Protein AF-A0A1V2UHN5-F1 (afdb_monomer)

pLDDT: mean 94.14, std 7.14, range [46.97, 98.44]

Sequence (114 aa):
MEYQLTKDSELLLLLVCQNYLASIKEGKSKRDAKQLGSAELIKSQCPSINSWHLSDVQDSCDELVATRFFLKKAYYGGTQYSMSDQSVIYIENKFQNDLKTILDAITNIKKLFF

Mean predicted aligned error: 3.02 Å

Solvent-accessible surface area (backbone atoms only — not comparable to full-atom values): 6453 Å² total; per-residue (Å²): 137,88,81,94,63,55,71,65,32,50,48,51,52,47,51,55,52,46,52,28,55,52,33,44,75,74,68,43,51,76,74,60,38,28,55,54,41,32,55,69,52,44,38,75,74,33,76,94,48,60,86,55,54,70,65,58,50,43,51,29,50,49,54,37,29,70,68,69,43,40,30,42,79,47,83,72,100,48,66,32,36,27,55,34,72,55,37,51,52,47,39,48,70,77,38,64,72,38,67,64,58,45,52,51,50,49,55,56,57,53,61,75,80,108

Foldseek 3Di:
DDDDADLLLVLLLLQLLLQLLVCVVVPDDNVVSQWQFALVSSCVSRVVCVVPDSVSSVVSQVSLVVVVQFWDWDDDVHITIGGDVNSVVCCCPVVVSDSVSSVVVSVVSVVVVD

Nearest PDB structures (foldseek):
  8j3i-assembly1_A-2  TM=6.222E-01  e=1.289E-01  Coptis chinensis
  4jba-assembly1_B  TM=5.352E-01  e=7.026E-02  Escherichia coli K-12
  6nej-assembly1_A  TM=6.198E-01  e=2.835E-01  Thalictrum flavum subsp. glaucum
  3s2w-assembly1_A  TM=5.900E-01  e=1.749E+00  Methanosarcina mazei Go1
  7q91-assembly2_C  TM=4.056E-01  e=7.059E+00  Agrobacterium fabrum str. C58

Structure (mmCIF, N/CA/C/O backbone):
data_AF-A0A1V2UHN5-F1
#
_entry.id   AF-A0A1V2UHN5-F1
#
loop_
_atom_site.group_PDB
_atom_site.id
_at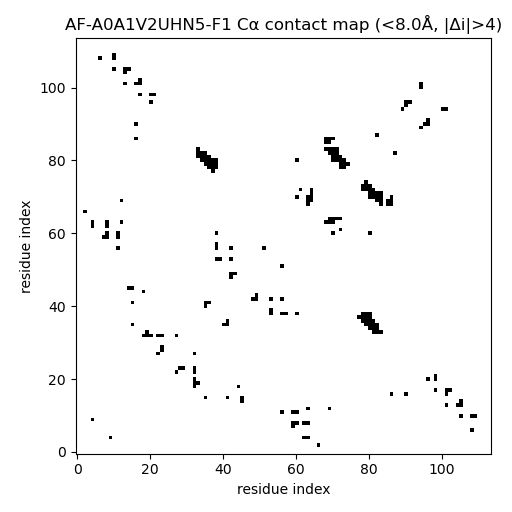om_site.type_symbol
_atom_site.label_atom_id
_atom_site.label_alt_id
_atom_site.label_comp_id
_atom_site.label_asym_id
_atom_site.label_entity_id
_atom_site.label_seq_id
_atom_site.pdbx_PDB_ins_code
_atom_site.Cartn_x
_atom_site.Cartn_y
_atom_site.Cartn_z
_atom_site.occupancy
_atom_site.B_iso_or_equiv
_atom_site.auth_seq_id
_atom_site.auth_comp_id
_atom_site.auth_asym_id
_atom_site.auth_atom_id
_atom_site.pdbx_PDB_model_num
ATOM 1 N N . MET A 1 1 ? -1.111 -14.570 11.443 1.00 46.97 1 MET A N 1
ATOM 2 C CA . MET A 1 1 ? -0.535 -14.980 10.148 1.00 46.97 1 MET A CA 1
ATOM 3 C C . MET A 1 1 ? 0.573 -13.992 9.854 1.00 46.97 1 MET A C 1
ATOM 5 O O . MET A 1 1 ? 0.304 -12.797 9.896 1.00 46.97 1 MET A O 1
ATOM 9 N N . GLU A 1 2 ? 1.804 -14.466 9.709 1.00 60.62 2 GLU A N 1
ATOM 10 C CA . GLU A 1 2 ? 2.961 -13.612 9.439 1.00 60.62 2 GLU A CA 1
ATOM 11 C C . GLU A 1 2 ? 3.162 -13.576 7.920 1.00 60.62 2 GLU A C 1
ATOM 13 O O . GLU A 1 2 ? 3.260 -14.628 7.291 1.00 60.62 2 GLU A O 1
ATOM 18 N N . TYR A 1 3 ? 3.113 -12.387 7.319 1.00 79.06 3 TYR A N 1
ATOM 19 C CA . TYR A 1 3 ? 3.358 -12.214 5.888 1.00 79.06 3 TYR A CA 1
ATOM 20 C C . TYR A 1 3 ? 4.827 -11.860 5.708 1.00 79.06 3 TYR A C 1
ATOM 22 O O . TYR A 1 3 ? 5.291 -10.869 6.272 1.00 79.06 3 TYR A O 1
ATOM 30 N N . GLN A 1 4 ? 5.554 -12.667 4.941 1.00 88.25 4 GLN A N 1
ATOM 31 C CA . GLN A 1 4 ? 6.949 -12.391 4.637 1.00 88.25 4 GLN A CA 1
ATOM 32 C C . GLN A 1 4 ? 6.999 -11.413 3.461 1.00 88.25 4 GLN A C 1
ATOM 34 O O . GLN A 1 4 ? 6.821 -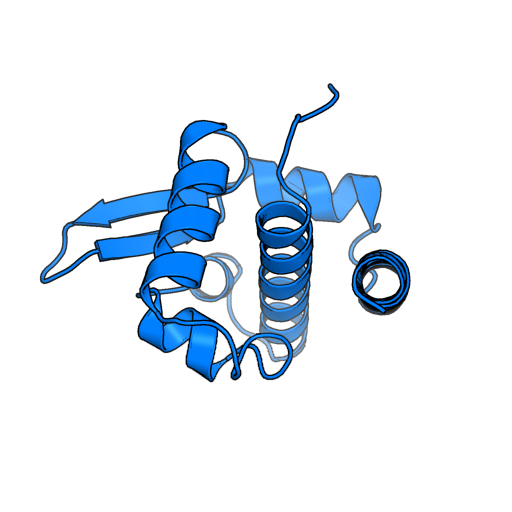11.815 2.316 1.00 88.25 4 GLN A O 1
ATOM 39 N N . LEU A 1 5 ? 7.155 -10.129 3.781 1.00 94.31 5 LEU A N 1
ATOM 40 C CA . LEU A 1 5 ? 7.281 -9.039 2.817 1.00 94.31 5 LEU A CA 1
ATOM 41 C C . LEU A 1 5 ? 8.695 -8.464 2.859 1.00 94.31 5 LEU A C 1
ATOM 43 O O . LEU A 1 5 ? 9.312 -8.392 3.930 1.00 94.31 5 LEU A O 1
ATOM 47 N N . THR A 1 6 ? 9.184 -7.988 1.717 1.00 95.94 6 THR A N 1
ATOM 48 C CA . THR A 1 6 ? 10.325 -7.069 1.691 1.00 95.94 6 THR A CA 1
ATOM 49 C C . THR A 1 6 ? 10.012 -5.797 2.485 1.00 95.94 6 THR A C 1
ATOM 51 O O . THR A 1 6 ? 8.851 -5.427 2.694 1.00 95.94 6 THR A O 1
ATOM 54 N N . LYS A 1 7 ? 11.056 -5.098 2.949 1.00 95.25 7 LYS A N 1
ATOM 55 C CA . LYS A 1 7 ? 10.874 -3.836 3.684 1.00 95.25 7 LYS A CA 1
ATOM 56 C C . LYS A 1 7 ? 10.265 -2.738 2.822 1.00 95.25 7 LYS A C 1
ATOM 58 O O . LYS A 1 7 ? 9.497 -1.931 3.344 1.00 95.25 7 LYS A O 1
ATOM 63 N N . ASP A 1 8 ? 10.535 -2.760 1.523 1.00 96.31 8 ASP A N 1
ATOM 64 C CA . ASP A 1 8 ? 9.921 -1.850 0.564 1.00 96.31 8 ASP A CA 1
ATOM 65 C C . ASP A 1 8 ? 8.416 -2.118 0.435 1.00 96.31 8 ASP A C 1
ATOM 67 O O . ASP A 1 8 ? 7.605 -1.214 0.649 1.00 96.31 8 ASP A O 1
ATOM 71 N N . SER A 1 9 ? 8.008 -3.370 0.229 1.00 97.25 9 SER A N 1
ATOM 72 C CA . SER A 1 9 ? 6.586 -3.734 0.179 1.00 97.25 9 SER A CA 1
ATOM 73 C C . SER A 1 9 ? 5.852 -3.485 1.492 1.00 97.25 9 SER A C 1
ATOM 75 O O . SER A 1 9 ? 4.703 -3.038 1.485 1.00 97.25 9 SER A O 1
ATOM 77 N N . GLU A 1 10 ? 6.500 -3.720 2.635 1.00 96.38 10 GLU A N 1
ATOM 78 C CA . GLU A 1 10 ? 5.938 -3.392 3.947 1.00 96.38 10 GLU A CA 1
ATOM 79 C C . GLU A 1 10 ? 5.744 -1.870 4.102 1.00 96.38 10 GLU A C 1
ATOM 81 O O . GLU A 1 10 ? 4.680 -1.431 4.546 1.00 96.38 10 GLU A O 1
ATOM 86 N N . LEU A 1 11 ? 6.709 -1.049 3.672 1.00 96.94 11 LEU A N 1
ATOM 87 C CA . LEU A 1 11 ? 6.576 0.410 3.680 1.00 96.94 11 LEU A CA 1
ATOM 88 C C . LEU A 1 11 ? 5.455 0.867 2.738 1.00 96.94 11 LEU A C 1
ATOM 90 O O . LEU A 1 11 ? 4.614 1.677 3.137 1.00 96.94 11 LEU A O 1
ATOM 94 N N . LEU A 1 12 ? 5.398 0.331 1.519 1.00 97.94 12 LEU A N 1
ATOM 95 C CA . LEU A 1 12 ? 4.357 0.655 0.547 1.00 97.94 12 LEU A CA 1
ATOM 96 C C . LEU A 1 12 ? 2.963 0.305 1.079 1.00 97.94 12 LEU A C 1
ATOM 98 O O . LEU A 1 12 ? 2.048 1.121 0.964 1.00 97.94 12 LEU A O 1
ATOM 102 N N . LEU A 1 13 ? 2.803 -0.860 1.718 1.00 97.56 13 LEU A N 1
ATOM 103 C CA . LEU A 1 13 ? 1.552 -1.267 2.356 1.00 97.56 13 LEU A CA 1
ATOM 104 C C . LEU A 1 13 ? 1.091 -0.232 3.389 1.00 97.56 13 LEU A C 1
ATOM 106 O O . LEU A 1 13 ? -0.077 0.159 3.394 1.00 97.56 13 LEU A O 1
ATOM 110 N N . LEU A 1 14 ? 1.992 0.227 4.259 1.00 97.06 14 LEU A N 1
ATOM 111 C CA . LEU A 1 14 ? 1.6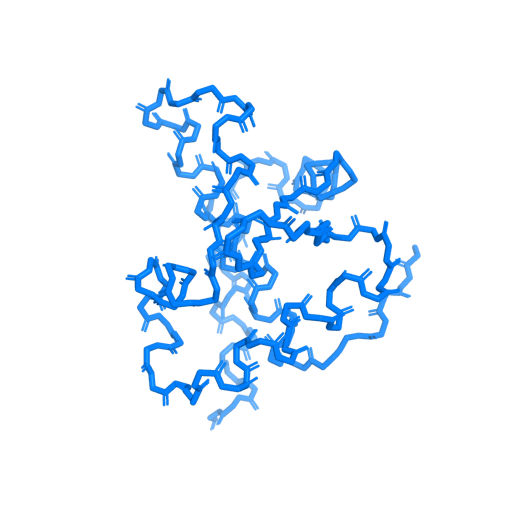56 1.227 5.272 1.00 97.06 14 LEU A CA 1
ATOM 112 C C . LEU A 1 14 ? 1.249 2.567 4.643 1.00 97.06 14 LEU A C 1
ATOM 114 O O . LEU A 1 14 ? 0.287 3.182 5.102 1.00 97.06 14 LEU A O 1
ATOM 118 N N . LEU A 1 15 ? 1.926 2.991 3.573 1.00 97.50 15 LEU A N 1
ATOM 119 C CA . LEU A 1 15 ? 1.608 4.227 2.850 1.00 97.50 15 LEU A CA 1
ATOM 120 C C . LEU A 1 15 ? 0.226 4.167 2.184 1.00 97.50 15 LEU A C 1
ATOM 122 O O . LEU A 1 15 ? -0.561 5.104 2.313 1.00 97.50 15 LEU A O 1
ATOM 126 N N . VAL A 1 16 ? -0.130 3.054 1.537 1.00 97.38 16 VAL A N 1
ATOM 127 C CA . VAL A 1 16 ? -1.475 2.915 0.949 1.00 97.38 16 VAL A CA 1
ATOM 128 C C . VAL A 1 16 ? -2.559 2.792 2.029 1.00 97.38 16 VAL A C 1
ATOM 130 O O . VAL A 1 16 ? -3.654 3.325 1.854 1.00 97.38 16 VAL A O 1
ATOM 133 N N . CYS A 1 17 ? -2.255 2.185 3.185 1.00 97.00 17 CYS A N 1
ATOM 134 C CA . CYS A 1 17 ? -3.156 2.169 4.346 1.00 97.00 17 CYS A CA 1
ATOM 135 C C . CYS A 1 17 ? -3.396 3.581 4.905 1.00 97.00 17 CYS A C 1
ATOM 137 O O . CYS A 1 17 ? -4.534 3.943 5.216 1.00 97.00 17 CYS A O 1
ATOM 139 N N . GLN A 1 18 ? -2.335 4.386 5.009 1.00 96.94 18 GLN A N 1
ATOM 140 C CA . GLN A 1 18 ? -2.413 5.791 5.402 1.00 96.94 18 GLN A CA 1
ATOM 141 C C . GLN A 1 18 ? -3.318 6.573 4.441 1.00 96.94 18 GLN A C 1
ATOM 143 O O . GLN A 1 18 ? -4.245 7.249 4.893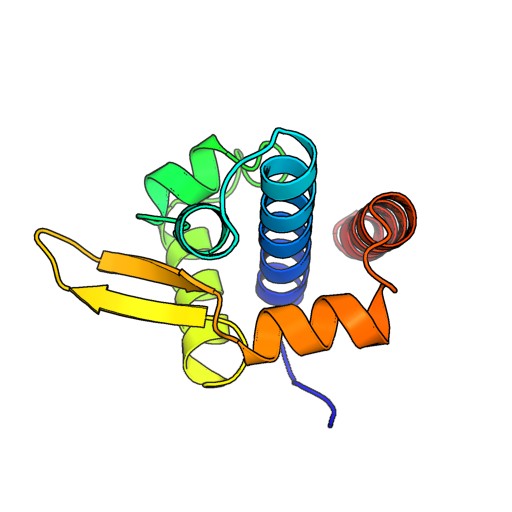 1.00 96.94 18 GLN A O 1
ATOM 148 N N . ASN A 1 19 ? -3.083 6.455 3.131 1.00 96.00 19 ASN A N 1
ATOM 149 C CA . ASN A 1 19 ? -3.859 7.161 2.109 1.00 96.00 19 ASN A CA 1
ATOM 150 C C . ASN A 1 19 ? -5.336 6.752 2.114 1.00 96.00 19 ASN A C 1
ATOM 152 O O . ASN A 1 19 ? -6.209 7.611 1.963 1.00 96.00 19 ASN A O 1
ATOM 156 N N . TYR A 1 20 ? -5.625 5.469 2.348 1.00 96.88 20 TYR A N 1
ATOM 157 C CA . TYR A 1 20 ? -6.990 4.984 2.534 1.00 96.88 20 TYR A CA 1
ATOM 158 C C . TYR A 1 20 ? -7.673 5.680 3.713 1.00 96.88 20 TYR A C 1
ATOM 160 O O . TYR A 1 20 ? -8.718 6.301 3.525 1.00 96.88 20 TYR A O 1
ATOM 168 N N . LEU A 1 21 ? -7.087 5.649 4.917 1.00 96.25 21 LEU A N 1
ATOM 169 C CA . LEU A 1 21 ? -7.709 6.278 6.089 1.00 96.25 21 LEU A CA 1
ATOM 170 C C . LEU A 1 21 ? -7.844 7.797 5.947 1.00 96.25 21 LEU A C 1
ATOM 172 O O . LEU A 1 21 ? -8.865 8.350 6.356 1.00 96.25 21 LEU A O 1
ATOM 176 N N . ALA A 1 22 ? -6.849 8.468 5.364 1.00 95.56 22 ALA A N 1
ATOM 177 C CA . ALA A 1 22 ? -6.922 9.899 5.078 1.00 95.56 22 ALA A CA 1
ATOM 178 C C . ALA A 1 22 ? -8.092 10.214 4.131 1.00 95.56 22 ALA A C 1
ATOM 180 O O . ALA A 1 22 ? -8.933 11.049 4.453 1.00 95.56 22 ALA A O 1
ATOM 181 N N . SER A 1 23 ? -8.233 9.448 3.045 1.00 95.94 23 SER A N 1
ATOM 182 C CA . SER A 1 23 ? -9.342 9.579 2.091 1.00 95.94 23 SER A CA 1
ATOM 183 C C . SER A 1 23 ? -10.716 9.394 2.744 1.00 95.94 23 SER A C 1
ATOM 185 O O . SER A 1 23 ? -11.650 10.131 2.433 1.00 95.94 23 SER A O 1
ATOM 187 N N . ILE A 1 24 ? -10.854 8.433 3.667 1.00 96.31 24 ILE A N 1
ATOM 188 C CA . ILE A 1 24 ? -12.102 8.248 4.426 1.00 96.31 24 ILE A CA 1
ATOM 189 C C . ILE A 1 24 ? -12.391 9.462 5.314 1.00 96.31 24 ILE A C 1
ATOM 191 O O . ILE A 1 24 ? -13.530 9.922 5.361 1.00 96.31 24 ILE A O 1
ATOM 195 N N . LYS A 1 25 ? -11.377 10.001 6.003 1.00 95.06 25 LYS A N 1
ATOM 196 C CA . LYS A 1 25 ? -11.528 11.201 6.846 1.00 95.06 25 LYS A CA 1
ATOM 197 C C . LYS A 1 25 ? -11.916 12.441 6.038 1.00 95.06 25 LYS A C 1
ATOM 199 O O . LYS A 1 25 ? -12.629 13.293 6.552 1.00 95.06 25 LYS A O 1
ATOM 204 N N . GLU A 1 26 ? -11.501 12.507 4.778 1.00 96.00 26 GLU A N 1
ATOM 205 C CA . GLU A 1 26 ? -11.886 1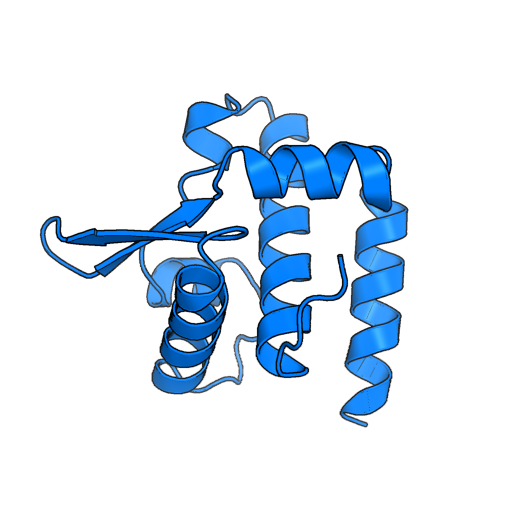3.548 3.815 1.00 96.00 26 GLU A CA 1
ATOM 206 C C . GLU A 1 26 ? -13.289 13.340 3.212 1.00 96.00 26 GLU A C 1
ATOM 208 O O . GLU A 1 26 ? -13.738 14.141 2.396 1.00 96.00 26 GLU A O 1
ATOM 213 N N . GLY A 1 27 ? -14.004 12.281 3.606 1.00 97.00 27 GLY A N 1
ATOM 214 C CA . GLY A 1 27 ? -15.381 12.021 3.184 1.00 97.00 27 GLY A CA 1
ATOM 215 C C . GLY A 1 27 ? -15.522 11.172 1.919 1.00 97.00 27 GLY A C 1
ATOM 216 O O . GLY A 1 27 ? -16.642 11.001 1.434 1.00 97.00 27 GLY A O 1
ATOM 217 N N . LYS A 1 28 ? -14.434 10.601 1.378 1.00 97.19 28 LYS A N 1
ATOM 218 C CA . LYS A 1 28 ? -14.542 9.641 0.267 1.00 97.19 28 LYS A CA 1
ATOM 219 C C . LYS A 1 28 ? -15.186 8.340 0.737 1.00 97.19 28 LYS A C 1
ATOM 221 O O . LYS A 1 28 ? -14.997 7.888 1.867 1.00 97.19 28 LYS A O 1
ATOM 226 N N . SER A 1 29 ? -15.919 7.690 -0.165 1.00 97.50 29 SER A N 1
ATOM 227 C CA . SER A 1 29 ? -16.492 6.379 0.123 1.00 97.50 29 SER 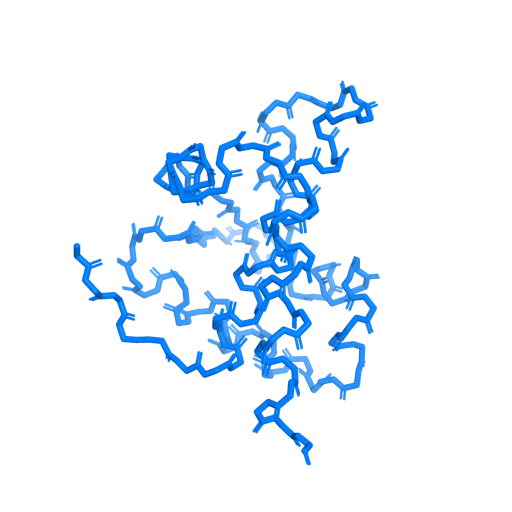A CA 1
ATOM 228 C C . SER A 1 29 ? -15.388 5.327 0.305 1.00 97.50 29 SER A C 1
ATOM 230 O O . SER A 1 29 ? -14.321 5.411 -0.307 1.00 97.50 29 SER A O 1
ATOM 232 N N . LYS A 1 30 ? -15.656 4.266 1.082 1.00 95.56 30 LYS A N 1
ATOM 233 C CA . LYS A 1 30 ? -14.731 3.118 1.197 1.00 95.56 30 LYS A CA 1
ATOM 234 C C . LYS A 1 30 ? -14.416 2.478 -0.152 1.00 95.56 30 LYS A C 1
ATOM 236 O O . LYS A 1 30 ? -13.340 1.915 -0.314 1.00 95.56 30 LYS A O 1
ATOM 241 N N . ARG A 1 31 ? -15.349 2.530 -1.108 1.00 95.81 31 ARG A N 1
ATOM 242 C CA . ARG A 1 31 ? -15.132 2.002 -2.458 1.00 95.81 31 ARG A CA 1
ATOM 243 C C . ARG A 1 31 ? -14.088 2.829 -3.197 1.00 95.81 31 ARG A C 1
ATOM 245 O O . ARG A 1 31 ? -13.164 2.240 -3.748 1.00 95.81 31 ARG A O 1
ATOM 252 N N . ASP A 1 32 ? -14.217 4.150 -3.161 1.00 96.69 32 ASP A N 1
ATOM 253 C CA . ASP A 1 32 ? -13.316 5.057 -3.876 1.00 96.69 32 ASP A CA 1
ATOM 254 C C . ASP A 1 32 ? -11.943 5.104 -3.209 1.00 96.69 32 ASP A C 1
ATOM 256 O O . ASP A 1 32 ? -10.928 5.020 -3.888 1.00 96.69 32 ASP A O 1
ATOM 260 N N . ALA A 1 33 ? -11.894 5.126 -1.874 1.00 97.12 33 ALA A N 1
ATOM 261 C CA . ALA A 1 33 ? -10.640 5.118 -1.121 1.00 97.12 33 ALA A CA 1
ATOM 262 C C . ALA A 1 33 ? -9.807 3.838 -1.334 1.00 97.12 33 ALA A C 1
ATOM 264 O O . ALA A 1 33 ? -8.595 3.859 -1.147 1.00 97.12 33 ALA A O 1
ATOM 265 N N . LYS A 1 34 ? -10.435 2.715 -1.718 1.00 97.62 34 LYS A N 1
ATOM 266 C CA . LYS A 1 34 ? -9.728 1.468 -2.061 1.00 97.62 34 LYS A CA 1
ATOM 267 C C . LYS A 1 34 ? -9.094 1.497 -3.451 1.00 97.62 34 LYS A C 1
ATOM 269 O O . LYS A 1 34 ? -8.267 0.631 -3.730 1.00 97.62 34 LYS A O 1
ATOM 274 N N . GLN A 1 35 ? -9.499 2.409 -4.334 1.00 96.81 35 GLN A N 1
ATOM 275 C CA . GLN A 1 35 ? -8.943 2.509 -5.682 1.00 96.81 35 GLN A CA 1
ATOM 276 C C . GLN A 1 35 ? -7.632 3.290 -5.626 1.00 96.81 35 GLN A C 1
ATOM 278 O O . GLN A 1 35 ? -7.636 4.505 -5.456 1.00 96.81 35 GLN A O 1
ATOM 283 N N . LEU A 1 36 ? -6.512 2.578 -5.755 1.00 96.62 36 LEU A N 1
ATOM 284 C CA . LEU A 1 36 ? -5.175 3.176 -5.710 1.00 96.62 36 LEU A CA 1
ATOM 285 C C . LEU A 1 36 ? -4.735 3.668 -7.094 1.00 96.62 36 LEU A C 1
ATOM 287 O O . LEU A 1 36 ? -4.011 4.651 -7.208 1.00 96.62 36 LEU A O 1
ATOM 291 N N . GLY A 1 37 ? -5.205 2.993 -8.144 1.00 96.31 37 GLY A N 1
ATOM 292 C CA . GLY A 1 37 ? -4.885 3.305 -9.531 1.00 96.31 37 GLY A CA 1
ATOM 293 C C . GLY A 1 37 ? -3.559 2.694 -9.982 1.00 96.31 37 GLY A C 1
ATOM 294 O O . GLY A 1 37 ? -3.185 1.611 -9.530 1.00 96.31 37 GLY A O 1
ATOM 295 N N . SER A 1 38 ? -2.862 3.354 -10.907 1.00 97.19 38 SER A N 1
ATOM 296 C CA . SER A 1 38 ? -1.596 2.858 -11.454 1.00 97.19 38 SER A CA 1
ATOM 297 C C . SER A 1 38 ? -0.421 3.074 -10.493 1.00 97.19 38 SER A C 1
ATOM 299 O O . SER A 1 38 ? -0.513 3.846 -9.537 1.00 97.19 38 SER A O 1
ATOM 301 N N . ALA A 1 39 ? 0.714 2.421 -10.756 1.00 97.12 39 ALA A N 1
ATOM 302 C CA . ALA A 1 39 ? 1.927 2.613 -9.957 1.00 97.12 39 ALA A CA 1
ATOM 303 C C . ALA A 1 39 ? 2.432 4.068 -9.999 1.00 97.12 39 ALA A C 1
ATOM 305 O O . ALA A 1 39 ? 2.928 4.582 -8.999 1.00 97.12 39 ALA A O 1
ATOM 306 N N . GLU A 1 40 ? 2.249 4.763 -11.123 1.00 96.81 40 GLU A N 1
ATOM 307 C CA . GLU A 1 40 ? 2.549 6.189 -11.268 1.00 96.81 40 GLU A CA 1
ATOM 308 C C . GLU A 1 40 ? 1.667 7.034 -10.346 1.00 96.81 40 GLU A C 1
ATOM 310 O O . GLU A 1 40 ? 2.171 7.931 -9.665 1.00 96.81 40 GLU A O 1
ATOM 315 N N . LEU A 1 41 ? 0.364 6.728 -10.284 1.00 96.06 41 LEU A N 1
ATOM 316 C CA . LEU A 1 41 ? -0.559 7.429 -9.395 1.00 96.06 41 LEU A CA 1
ATOM 317 C C . LEU A 1 41 ? -0.197 7.175 -7.929 1.00 96.06 41 LEU A C 1
ATOM 319 O O . LEU A 1 41 ? -0.066 8.134 -7.170 1.00 96.06 41 LEU A O 1
ATOM 323 N N . ILE A 1 42 ? 0.057 5.919 -7.555 1.00 96.94 42 ILE A N 1
ATOM 324 C CA . ILE A 1 42 ? 0.497 5.541 -6.205 1.00 96.94 42 ILE A CA 1
ATOM 325 C C . ILE A 1 42 ? 1.763 6.302 -5.816 1.00 96.94 42 ILE A C 1
ATOM 327 O O . ILE A 1 42 ? 1.805 6.917 -4.752 1.00 96.94 42 ILE A O 1
ATOM 331 N N . LYS A 1 43 ? 2.778 6.313 -6.687 1.00 97.12 43 LYS A N 1
ATOM 332 C CA . LYS A 1 43 ? 4.022 7.050 -6.454 1.00 97.12 43 LYS A CA 1
ATOM 333 C C . LYS A 1 43 ? 3.743 8.539 -6.236 1.00 97.12 43 LYS A C 1
ATOM 335 O O . LYS A 1 43 ? 4.194 9.096 -5.243 1.00 97.12 43 LYS A O 1
ATOM 340 N N . SER A 1 44 ? 2.938 9.161 -7.101 1.00 95.25 44 SER A N 1
ATOM 341 C CA . SER A 1 44 ? 2.600 10.591 -7.008 1.00 95.25 44 SER A CA 1
ATOM 342 C C . SER A 1 44 ? 1.856 10.975 -5.720 1.00 95.25 44 SER A C 1
ATOM 344 O O . SER A 1 44 ? 1.993 12.098 -5.239 1.00 95.25 44 SER A O 1
ATOM 346 N N . GLN A 1 45 ? 1.094 10.042 -5.143 1.00 93.38 45 GLN A N 1
ATOM 347 C CA . GLN A 1 45 ? 0.330 10.232 -3.908 1.00 93.38 45 GLN A CA 1
ATOM 348 C C . GLN A 1 45 ? 1.123 9.894 -2.639 1.00 93.38 45 GLN A C 1
ATOM 350 O O . GLN A 1 45 ? 0.635 10.130 -1.534 1.00 93.38 45 GLN A O 1
ATOM 355 N N . CYS A 1 46 ? 2.329 9.340 -2.771 1.00 92.12 46 CYS A N 1
ATOM 356 C CA . CYS A 1 46 ? 3.135 8.855 -1.657 1.00 92.12 46 CYS A CA 1
ATOM 357 C C . CYS A 1 46 ? 4.511 9.542 -1.658 1.00 92.12 46 CYS A C 1
ATOM 359 O O . CYS A 1 46 ? 5.496 8.949 -2.102 1.00 92.12 46 CYS A O 1
ATOM 361 N N . PRO A 1 47 ? 4.640 10.758 -1.085 1.00 88.25 47 PRO A N 1
ATOM 362 C CA . PRO A 1 47 ? 5.895 11.516 -1.119 1.00 88.25 47 PRO A CA 1
ATOM 363 C C . PRO A 1 47 ? 7.110 10.759 -0.568 1.00 88.25 47 PRO A C 1
ATOM 365 O O . PRO A 1 47 ? 8.235 10.969 -1.011 1.00 88.25 47 PRO A O 1
ATOM 368 N N . SER A 1 48 ? 6.872 9.843 0.376 1.00 90.00 48 SER A N 1
ATOM 369 C CA . SER A 1 48 ? 7.883 8.982 1.000 1.00 90.00 48 SER A CA 1
ATOM 370 C C . SER A 1 48 ? 8.655 8.083 0.032 1.00 90.00 48 SER A C 1
ATOM 372 O O . SER A 1 48 ? 9.734 7.634 0.399 1.00 90.00 48 SER A O 1
ATOM 374 N N . ILE A 1 49 ? 8.107 7.808 -1.153 1.00 93.81 49 ILE A N 1
ATOM 375 C CA . ILE A 1 49 ? 8.692 6.916 -2.167 1.00 93.81 49 ILE A CA 1
ATOM 376 C C . ILE A 1 49 ? 8.888 7.632 -3.509 1.00 93.81 49 ILE A C 1
ATOM 378 O O . ILE A 1 49 ? 9.091 7.000 -4.542 1.00 93.81 49 ILE A O 1
ATOM 382 N N . ASN A 1 50 ? 8.856 8.969 -3.526 1.00 90.50 50 ASN A N 1
ATOM 383 C CA . ASN A 1 50 ? 9.053 9.736 -4.760 1.00 90.50 50 ASN A CA 1
ATOM 384 C C . ASN A 1 50 ? 10.420 9.482 -5.415 1.00 90.50 50 ASN A C 1
ATOM 386 O O . ASN A 1 50 ? 10.543 9.599 -6.637 1.00 90.50 50 ASN A O 1
ATOM 390 N N . SER A 1 51 ? 11.431 9.118 -4.623 1.00 93.56 51 SER A N 1
ATOM 391 C CA . SER A 1 51 ? 12.767 8.761 -5.106 1.00 93.56 51 SER A CA 1
ATOM 392 C C . SER A 1 51 ? 12.860 7.355 -5.703 1.00 93.56 51 SER A C 1
ATOM 394 O O . SER A 1 51 ? 13.829 7.085 -6.405 1.00 93.56 51 SER A O 1
ATOM 396 N N . TRP A 1 52 ? 11.890 6.470 -5.455 1.00 96.56 52 TRP A N 1
ATOM 397 C CA . TRP A 1 52 ? 11.924 5.099 -5.971 1.00 96.56 52 TRP A CA 1
ATOM 398 C C . TRP A 1 52 ? 11.800 5.081 -7.488 1.00 96.56 52 TRP A C 1
ATOM 400 O O . TRP A 1 52 ? 11.093 5.914 -8.076 1.00 96.56 52 TRP A O 1
ATOM 410 N N . HIS A 1 53 ? 12.449 4.120 -8.142 1.00 98.00 53 HIS A N 1
ATOM 411 C CA . HIS A 1 53 ? 12.183 3.902 -9.552 1.00 98.00 53 HIS A CA 1
ATOM 412 C C . HIS A 1 53 ? 10.745 3.393 -9.721 1.00 98.00 53 HIS A C 1
ATOM 414 O O . HIS A 1 53 ? 10.167 2.780 -8.824 1.00 98.00 53 HIS A O 1
ATOM 420 N N . LEU A 1 54 ? 10.123 3.681 -10.867 1.00 97.69 54 LEU A N 1
ATOM 421 C CA . LEU A 1 54 ? 8.743 3.250 -11.105 1.00 97.69 54 LEU A CA 1
ATOM 422 C C . LEU A 1 54 ? 8.614 1.717 -11.077 1.00 97.69 54 LEU A C 1
ATOM 424 O O . LEU A 1 54 ? 7.612 1.210 -10.579 1.00 97.69 54 LEU A O 1
ATOM 428 N N . SER A 1 55 ? 9.636 1.000 -11.557 1.00 97.81 55 SER A N 1
ATOM 429 C CA . SER A 1 55 ? 9.691 -0.466 -11.475 1.00 97.81 55 SER A CA 1
ATOM 430 C C . SER A 1 55 ? 9.662 -0.963 -10.033 1.00 97.81 55 SER A C 1
ATOM 432 O O . SER A 1 55 ? 8.935 -1.900 -9.752 1.00 97.81 55 SER A O 1
ATOM 434 N N . ASP A 1 56 ? 10.354 -0.300 -9.105 1.00 98.19 56 ASP A N 1
ATOM 435 C CA . ASP A 1 56 ? 10.415 -0.739 -7.703 1.00 98.19 56 ASP A CA 1
ATOM 436 C C . ASP A 1 56 ? 9.047 -0.586 -7.021 1.00 98.19 56 ASP A C 1
ATOM 438 O O . ASP A 1 56 ? 8.625 -1.424 -6.221 1.00 98.19 56 ASP A O 1
ATOM 442 N N . VAL A 1 57 ? 8.303 0.467 -7.387 1.00 98.25 57 VAL A N 1
ATOM 443 C CA . VAL A 1 57 ? 6.911 0.653 -6.952 1.00 98.25 57 VAL A CA 1
ATOM 444 C C . VAL A 1 57 ? 6.016 -0.446 -7.529 1.00 98.25 57 VAL A C 1
ATOM 446 O O . VAL A 1 57 ? 5.173 -0.980 -6.807 1.00 98.25 57 VAL A O 1
ATOM 449 N N . GLN A 1 58 ? 6.185 -0.791 -8.811 1.00 98.06 58 GLN A N 1
ATOM 450 C CA . GLN A 1 58 ? 5.428 -1.864 -9.465 1.00 98.06 58 GLN A CA 1
ATOM 451 C C . GLN A 1 58 ? 5.722 -3.229 -8.840 1.00 98.06 58 GLN A C 1
ATOM 453 O O . GLN A 1 58 ? 4.778 -3.936 -8.493 1.00 98.06 58 GLN A O 1
ATOM 458 N N . ASP A 1 59 ? 6.993 -3.560 -8.625 1.00 98.19 59 ASP A N 1
ATOM 459 C CA . ASP A 1 59 ? 7.430 -4.810 -8.002 1.00 98.19 59 ASP A CA 1
ATOM 460 C C . ASP A 1 59 ? 6.900 -4.921 -6.570 1.00 98.19 59 ASP A C 1
ATOM 462 O O . ASP A 1 59 ? 6.351 -5.955 -6.189 1.00 98.19 59 ASP A O 1
ATOM 466 N N . SER A 1 60 ? 6.942 -3.826 -5.804 1.00 98.38 60 SER A N 1
ATOM 467 C CA . SER A 1 60 ? 6.374 -3.785 -4.453 1.00 98.38 60 SER A CA 1
ATOM 468 C C . SER A 1 60 ? 4.849 -3.971 -4.460 1.00 98.38 60 SER A C 1
ATOM 470 O O . SER A 1 60 ? 4.285 -4.691 -3.633 1.00 98.38 60 SER A O 1
ATOM 472 N N . CYS A 1 61 ? 4.140 -3.357 -5.415 1.00 98.44 61 CYS A N 1
ATOM 473 C CA . CYS A 1 61 ? 2.705 -3.595 -5.584 1.00 98.44 61 CYS A CA 1
ATOM 474 C C . CYS A 1 61 ? 2.423 -5.057 -5.953 1.00 98.44 61 CYS A C 1
ATOM 476 O O . CYS A 1 61 ? 1.480 -5.655 -5.432 1.00 98.44 61 CYS A O 1
ATOM 478 N N . ASP A 1 62 ? 3.224 -5.634 -6.846 1.00 97.94 62 ASP A N 1
ATOM 479 C CA . ASP A 1 62 ? 3.062 -6.999 -7.329 1.00 97.94 62 ASP A CA 1
ATOM 480 C C . ASP A 1 62 ? 3.372 -8.034 -6.237 1.00 97.94 62 ASP A C 1
ATOM 482 O O . ASP A 1 62 ? 2.650 -9.027 -6.134 1.00 97.94 62 ASP A O 1
ATOM 486 N N . GLU A 1 63 ? 4.332 -7.776 -5.344 1.00 98.06 63 GLU A N 1
ATOM 487 C CA . GLU A 1 63 ? 4.565 -8.580 -4.137 1.00 98.06 63 GLU A CA 1
ATOM 488 C C . GLU A 1 63 ? 3.340 -8.548 -3.205 1.00 98.06 63 GLU A C 1
ATOM 490 O O . GLU A 1 63 ? 2.846 -9.593 -2.769 1.00 98.06 63 GLU A O 1
ATOM 495 N N . LEU A 1 64 ? 2.764 -7.364 -2.963 1.00 98.12 64 LEU A N 1
ATOM 496 C CA . LEU A 1 64 ? 1.540 -7.229 -2.165 1.00 98.12 64 LEU A CA 1
ATOM 497 C C . LEU A 1 64 ? 0.334 -7.924 -2.814 1.00 98.12 64 LEU A C 1
ATOM 499 O O . LEU A 1 64 ? -0.510 -8.477 -2.101 1.00 98.12 64 LEU A O 1
ATOM 503 N N . VAL A 1 65 ? 0.245 -7.935 -4.145 1.00 97.75 65 VAL A N 1
ATOM 504 C CA . VAL A 1 65 ? -0.757 -8.708 -4.899 1.00 97.75 65 VAL A CA 1
ATOM 505 C C . VAL A 1 65 ? -0.498 -10.210 -4.772 1.00 97.75 65 VAL A C 1
ATOM 507 O O . VAL A 1 65 ? -1.448 -10.976 -4.592 1.00 97.75 65 VAL A O 1
ATOM 510 N N . ALA A 1 66 ? 0.763 -10.647 -4.816 1.00 96.62 66 ALA A N 1
ATOM 511 C CA . ALA A 1 66 ? 1.146 -12.054 -4.721 1.00 96.62 66 ALA A CA 1
ATOM 512 C C . ALA A 1 66 ? 0.728 -12.688 -3.385 1.00 96.62 66 ALA A C 1
ATOM 514 O O . ALA A 1 66 ? 0.378 -13.869 -3.357 1.00 96.62 66 ALA A O 1
ATOM 515 N N . THR A 1 67 ? 0.639 -11.899 -2.304 1.00 95.12 67 THR A N 1
ATOM 516 C CA . THR A 1 67 ? 0.068 -12.362 -1.021 1.00 95.12 67 THR A CA 1
ATOM 517 C C . THR A 1 67 ? -1.401 -12.784 -1.118 1.00 95.12 67 THR A C 1
ATOM 519 O O . THR A 1 67 ? -1.897 -13.484 -0.237 1.00 95.12 67 THR A O 1
ATOM 522 N N . ARG A 1 68 ? -2.128 -12.312 -2.145 1.00 93.06 68 ARG A N 1
ATOM 523 C CA . ARG A 1 68 ? -3.596 -12.388 -2.307 1.00 93.06 68 ARG A CA 1
ATOM 524 C C . ARG A 1 68 ? -4.395 -11.760 -1.164 1.00 93.06 68 ARG A C 1
ATOM 526 O O . ARG A 1 68 ? -5.623 -11.843 -1.151 1.00 93.06 68 ARG A O 1
ATOM 533 N N . PHE A 1 69 ? -3.710 -11.131 -0.216 1.00 94.44 69 PHE A N 1
ATOM 534 C CA . PHE A 1 69 ? -4.294 -10.587 0.991 1.00 94.44 69 PHE A CA 1
ATOM 535 C C . PHE A 1 69 ? -4.364 -9.072 0.916 1.00 94.44 69 PHE A C 1
ATOM 537 O O . PHE A 1 69 ? -5.404 -8.517 1.237 1.00 94.44 69 PHE A O 1
ATOM 544 N N . PHE A 1 70 ? -3.317 -8.386 0.456 1.00 97.12 70 PHE A N 1
ATOM 545 C CA . PHE A 1 70 ? -3.273 -6.930 0.577 1.00 97.12 70 PHE A CA 1
ATOM 546 C C . PHE A 1 70 ? -3.875 -6.193 -0.622 1.00 97.12 70 PHE A C 1
ATOM 548 O O . PHE A 1 70 ? -4.870 -5.468 -0.485 1.00 97.12 70 PHE A O 1
ATOM 555 N N . LEU A 1 71 ? -3.303 -6.391 -1.806 1.00 98.00 71 LEU A N 1
ATOM 556 C CA . LEU A 1 71 ? -3.715 -5.686 -3.015 1.00 98.00 71 LEU A CA 1
ATOM 557 C C . LEU A 1 71 ? -4.360 -6.627 -4.033 1.00 98.00 71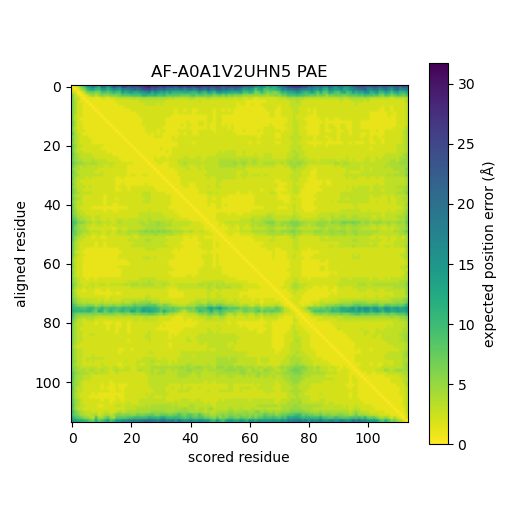 LEU A C 1
ATOM 559 O O . LEU A 1 71 ? -4.147 -7.838 -4.042 1.00 98.00 71 LEU A O 1
ATOM 563 N N . LYS A 1 72 ? -5.170 -6.038 -4.907 1.00 98.00 72 LYS A N 1
ATOM 564 C CA . LYS A 1 72 ? -5.753 -6.650 -6.098 1.00 98.00 72 LYS A CA 1
ATOM 565 C C . LYS A 1 72 ? -5.213 -5.918 -7.322 1.00 98.00 72 LYS A C 1
ATOM 567 O O . LYS A 1 72 ? -5.103 -4.693 -7.300 1.00 98.00 72 LYS A O 1
ATOM 572 N N . LYS A 1 73 ? -4.931 -6.670 -8.384 1.00 97.25 73 LYS A N 1
ATOM 573 C CA . LYS A 1 73 ? -4.462 -6.163 -9.679 1.00 97.25 73 LYS A CA 1
ATOM 574 C C . LYS A 1 73 ? -5.553 -6.350 -10.728 1.00 97.25 73 LYS A C 1
ATOM 576 O O . LYS A 1 73 ? -6.192 -7.401 -10.765 1.00 97.25 73 LYS A O 1
ATOM 581 N N . ALA A 1 74 ? -5.759 -5.349 -11.572 1.00 95.81 74 ALA A N 1
ATOM 582 C CA . ALA A 1 74 ? -6.670 -5.402 -12.708 1.00 95.81 74 ALA A CA 1
ATOM 583 C C . ALA A 1 74 ? -6.021 -4.783 -13.952 1.00 95.81 74 ALA A C 1
ATOM 585 O O . ALA A 1 74 ? -5.136 -3.934 -13.842 1.00 95.81 74 ALA A O 1
ATOM 586 N N . TYR A 1 75 ? -6.484 -5.200 -15.131 1.00 91.62 75 TYR A N 1
ATOM 587 C CA . TYR A 1 75 ? -5.985 -4.726 -16.420 1.00 91.62 75 TYR A CA 1
ATOM 588 C C . TYR A 1 75 ? -7.106 -3.995 -17.164 1.00 91.62 75 TYR A C 1
ATOM 590 O O . TYR A 1 75 ? -7.955 -4.624 -17.788 1.00 91.62 75 TYR A O 1
ATOM 598 N N . TYR A 1 76 ? -7.113 -2.665 -17.080 1.00 83.38 76 TYR A N 1
ATOM 599 C CA . TYR A 1 76 ? -8.083 -1.799 -17.758 1.00 83.38 76 TYR A CA 1
ATOM 600 C C . TYR A 1 76 ? -7.349 -0.593 -18.342 1.00 83.38 76 TYR A C 1
ATOM 602 O O . TYR A 1 76 ? 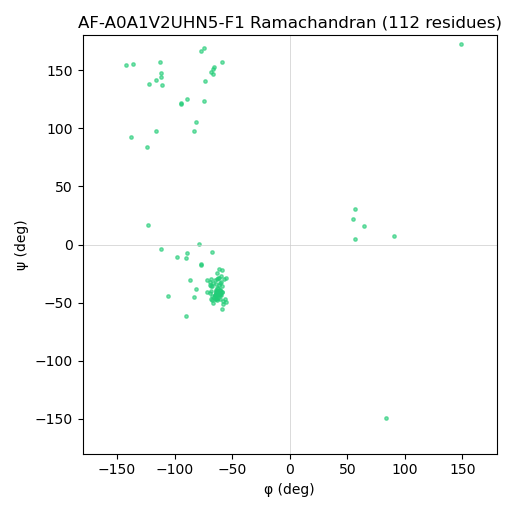-7.103 0.386 -17.643 1.00 83.38 76 TYR A O 1
ATOM 610 N N . GLY A 1 77 ? -6.923 -0.696 -19.606 1.00 85.50 77 GLY A N 1
ATOM 611 C CA . GLY A 1 77 ? -6.096 0.338 -20.249 1.00 85.50 77 GLY A CA 1
ATOM 612 C C . GLY A 1 77 ? -4.707 0.513 -19.615 1.00 85.50 77 GLY A C 1
ATOM 613 O O . GLY A 1 77 ? -4.054 1.525 -19.834 1.00 85.50 77 GLY A O 1
ATOM 614 N N . GLY A 1 78 ? -4.278 -0.458 -18.806 1.00 91.00 78 GLY A N 1
ATOM 615 C CA . GLY A 1 78 ? -3.059 -0.425 -18.005 1.00 91.00 78 GLY A CA 1
ATOM 616 C C . GLY A 1 78 ? -3.228 -1.230 -16.717 1.00 91.00 78 GLY A C 1
ATOM 617 O O . GLY A 1 78 ? -4.327 -1.699 -16.402 1.00 91.00 78 GLY A O 1
ATOM 618 N N . THR A 1 79 ? -2.134 -1.393 -15.979 1.00 96.12 79 THR A N 1
ATOM 619 C CA . THR A 1 79 ? -2.148 -2.039 -14.664 1.00 96.12 79 THR A CA 1
ATOM 620 C C . THR A 1 79 ? -2.748 -1.095 -13.625 1.00 96.12 79 THR A C 1
ATOM 622 O O . THR A 1 79 ? -2.249 0.011 -13.429 1.00 96.12 79 THR A O 1
ATOM 625 N N . GLN A 1 80 ? -3.796 -1.551 -12.943 1.00 97.31 80 GLN A N 1
ATOM 626 C CA . GLN A 1 80 ? -4.461 -0.827 -11.864 1.00 97.31 80 GLN A CA 1
ATOM 627 C C . GLN A 1 80 ? -4.435 -1.660 -10.583 1.00 97.31 80 GLN A C 1
ATOM 629 O O . GLN A 1 80 ? -4.691 -2.868 -10.611 1.00 97.31 80 GLN A O 1
ATOM 634 N N . TYR A 1 81 ? -4.176 -1.002 -9.459 1.00 98.06 81 TYR A N 1
ATOM 635 C CA . TYR A 1 81 ? -4.142 -1.600 -8.136 1.00 98.06 81 TYR A CA 1
ATOM 636 C C . TYR A 1 81 ? -5.300 -1.088 -7.279 1.00 98.06 81 TYR A C 1
ATOM 638 O O . TYR A 1 81 ? -5.710 0.074 -7.340 1.00 98.06 81 TYR A O 1
ATOM 646 N N . SER A 1 82 ? -5.836 -1.973 -6.448 1.00 97.88 82 SER A N 1
ATOM 647 C CA . SER A 1 82 ? -6.825 -1.620 -5.431 1.00 97.88 82 SER A CA 1
ATOM 648 C C . SER A 1 82 ? -6.607 -2.418 -4.158 1.00 97.88 82 SER A C 1
ATOM 650 O O . SER A 1 82 ? -6.060 -3.520 -4.179 1.00 97.88 82 SER A O 1
ATOM 652 N N . MET A 1 83 ? -7.043 -1.871 -3.032 1.00 98.00 83 MET A N 1
ATOM 653 C CA . MET A 1 83 ? -7.000 -2.578 -1.760 1.00 98.00 83 MET A CA 1
ATOM 654 C C . MET A 1 83 ? -8.073 -3.665 -1.702 1.00 98.00 83 MET A C 1
ATOM 656 O O . MET A 1 83 ? -9.219 -3.479 -2.125 1.00 98.00 83 MET A O 1
ATOM 660 N N . SER A 1 84 ? -7.714 -4.808 -1.130 1.00 97.31 84 SER A N 1
ATOM 661 C CA . SER A 1 84 ? -8.675 -5.850 -0.787 1.00 97.31 84 SER A CA 1
ATOM 662 C C . SER A 1 84 ? -9.504 -5.463 0.453 1.00 97.31 84 SER A C 1
ATOM 664 O O . SER A 1 84 ? -9.181 -4.529 1.190 1.00 97.31 84 SER A O 1
ATOM 666 N N . ASP A 1 85 ? -10.559 -6.226 0.740 1.00 96.50 85 ASP A N 1
ATOM 667 C CA . ASP A 1 85 ? -11.276 -6.104 2.017 1.00 96.50 85 ASP A CA 1
ATOM 668 C C . ASP A 1 85 ? -10.422 -6.580 3.200 1.00 96.50 85 ASP A C 1
ATOM 670 O O . ASP A 1 85 ? -10.524 -6.040 4.297 1.00 96.50 85 ASP A O 1
ATOM 674 N N . GLN A 1 86 ? -9.520 -7.531 2.956 1.00 96.25 86 GLN A N 1
ATOM 675 C CA . GLN A 1 86 ? -8.583 -8.039 3.953 1.00 96.25 86 GLN A CA 1
ATOM 676 C C . GLN A 1 86 ? -7.563 -6.977 4.388 1.00 96.25 86 GLN A C 1
ATOM 678 O O . GLN A 1 86 ? -7.227 -6.905 5.568 1.00 96.25 86 GLN A O 1
ATOM 683 N N . SER A 1 87 ? -7.150 -6.078 3.487 1.00 94.88 87 SER A N 1
ATOM 684 C CA . SER A 1 87 ? -6.364 -4.894 3.857 1.00 94.88 87 SER A CA 1
ATOM 685 C C . SER A 1 87 ? -7.112 -3.982 4.820 1.00 94.88 87 SER A C 1
ATOM 687 O O . SER A 1 87 ? -6.518 -3.462 5.757 1.00 94.88 87 SER A O 1
ATOM 689 N N . VAL A 1 88 ? -8.421 -3.801 4.628 1.00 95.31 88 VAL A N 1
ATOM 690 C CA . VAL A 1 88 ? -9.226 -2.983 5.547 1.00 95.31 88 VAL A CA 1
ATOM 691 C C . VAL A 1 88 ? -9.338 -3.654 6.910 1.00 95.31 88 VAL A C 1
ATOM 693 O O . VAL A 1 88 ? -9.100 -2.996 7.915 1.00 95.31 88 VAL A O 1
ATOM 696 N N . ILE A 1 89 ? -9.586 -4.964 6.950 1.00 95.88 89 ILE A N 1
ATOM 697 C CA . ILE A 1 89 ? -9.599 -5.742 8.199 1.00 95.88 89 ILE A CA 1
ATOM 698 C C . ILE A 1 89 ? -8.243 -5.651 8.915 1.00 95.88 89 ILE A C 1
ATOM 700 O O . ILE A 1 89 ? -8.182 -5.508 10.134 1.00 95.88 89 ILE A O 1
ATOM 704 N N . TYR A 1 90 ? -7.139 -5.713 8.170 1.00 94.56 90 TYR A N 1
ATOM 705 C CA . TYR A 1 90 ? -5.797 -5.525 8.714 1.00 94.56 90 TYR A CA 1
ATOM 706 C C . TYR A 1 90 ? -5.622 -4.138 9.339 1.00 94.56 90 TYR A C 1
ATOM 708 O O . TYR A 1 90 ? -5.093 -4.044 10.445 1.00 94.56 90 TYR A O 1
ATOM 716 N N . ILE A 1 91 ? -6.109 -3.079 8.686 1.00 93.94 91 ILE A N 1
ATOM 717 C CA . ILE A 1 91 ? -6.077 -1.718 9.236 1.00 93.94 91 ILE A CA 1
ATOM 718 C C . ILE A 1 91 ? -6.912 -1.612 10.513 1.00 93.94 91 ILE A C 1
ATOM 720 O O . ILE A 1 91 ? -6.435 -1.088 11.520 1.00 93.94 91 ILE A O 1
ATOM 724 N N . GLU A 1 92 ? -8.135 -2.135 10.485 1.00 94.69 92 GLU A N 1
ATOM 725 C CA . GLU A 1 92 ? -9.070 -2.113 11.611 1.00 94.69 92 GLU A CA 1
ATOM 726 C C . GLU A 1 92 ? -8.498 -2.859 12.824 1.00 94.69 92 GLU A C 1
ATOM 728 O O . GLU A 1 92 ? -8.564 -2.355 13.940 1.00 94.69 92 GLU A O 1
ATOM 733 N N . ASN A 1 93 ? -7.863 -4.014 12.619 1.00 95.25 93 ASN A N 1
ATOM 734 C CA . ASN A 1 93 ? -7.339 -4.824 13.718 1.00 95.25 93 ASN A CA 1
ATOM 735 C C . ASN A 1 93 ? -5.960 -4.370 14.211 1.00 95.25 93 ASN A C 1
ATOM 737 O O . ASN A 1 93 ? -5.732 -4.307 15.417 1.00 95.25 93 ASN A O 1
ATOM 741 N N . LYS A 1 94 ? -5.020 -4.079 13.301 1.00 93.56 94 LYS A N 1
ATOM 742 C CA . LYS A 1 94 ? -3.632 -3.755 13.672 1.00 93.56 94 LYS A CA 1
ATOM 743 C C . LYS A 1 94 ? -3.467 -2.304 14.103 1.00 93.56 94 LYS A C 1
ATOM 745 O O . LYS A 1 94 ? -2.704 -2.035 15.024 1.00 93.56 94 LYS A O 1
ATOM 750 N N . PHE A 1 95 ? -4.160 -1.386 13.435 1.00 94.31 95 PHE A N 1
ATOM 751 C CA . PHE A 1 95 ? -4.020 0.053 13.663 1.00 94.31 95 PHE A CA 1
ATOM 752 C C . PHE A 1 95 ? -5.265 0.682 14.284 1.00 94.31 95 PHE A C 1
ATOM 754 O O . PHE A 1 95 ? -5.247 1.869 14.582 1.00 94.31 95 PHE A O 1
ATOM 761 N N . GLN A 1 96 ? -6.351 -0.076 14.486 1.00 94.44 96 GLN A N 1
ATOM 762 C CA . GLN A 1 96 ? -7.588 0.427 15.103 1.00 94.44 96 GLN A CA 1
ATOM 763 C C . GLN A 1 96 ? -8.178 1.641 14.365 1.00 94.44 96 GLN A C 1
ATOM 765 O O . GLN A 1 96 ? -8.812 2.501 14.971 1.00 94.44 96 GLN A O 1
ATOM 770 N N . ASN A 1 97 ? -7.961 1.720 13.044 1.00 90.19 97 ASN A N 1
ATOM 771 C CA . ASN A 1 97 ? -8.274 2.890 12.209 1.00 90.19 97 ASN A CA 1
ATOM 772 C C . ASN A 1 97 ? -7.640 4.208 12.687 1.00 90.19 97 ASN A C 1
ATOM 774 O O . ASN A 1 97 ? -8.109 5.296 12.331 1.00 90.19 97 ASN A O 1
ATOM 778 N N . ASP A 1 98 ? -6.573 4.137 13.473 1.00 93.62 98 ASP A N 1
ATOM 779 C CA . ASP A 1 98 ? -5.841 5.305 13.912 1.00 93.62 98 ASP A CA 1
ATOM 780 C C . ASP A 1 98 ? -4.733 5.654 12.914 1.00 93.62 98 ASP A C 1
ATOM 782 O O . ASP A 1 98 ? -3.862 4.858 12.575 1.00 93.62 98 ASP A O 1
ATOM 786 N N . LEU A 1 99 ? -4.763 6.897 12.439 1.00 93.12 99 LEU A N 1
ATOM 787 C CA . LEU A 1 99 ? -3.777 7.389 11.483 1.00 93.12 99 LEU A CA 1
ATOM 788 C C . LEU A 1 99 ? -2.411 7.586 12.147 1.00 93.12 99 LEU A C 1
ATOM 790 O O . LEU A 1 99 ? -1.384 7.434 11.488 1.00 93.12 99 LEU A O 1
ATOM 794 N N . LYS A 1 100 ? -2.393 7.919 13.443 1.00 94.38 100 LYS A N 1
ATOM 795 C CA . LYS A 1 100 ? -1.152 8.165 14.177 1.00 94.38 100 LYS A CA 1
ATOM 796 C C . LYS A 1 100 ? -0.347 6.875 14.337 1.00 94.38 100 LYS A C 1
ATOM 798 O O . LYS A 1 100 ? 0.831 6.874 13.998 1.00 94.38 100 LYS A O 1
ATOM 803 N N . THR A 1 101 ? -0.973 5.768 14.735 1.00 95.62 101 THR A N 1
ATOM 804 C CA . THR A 1 101 ? -0.282 4.466 14.811 1.00 95.62 101 THR A CA 1
ATOM 805 C C . THR A 1 101 ? 0.297 4.005 13.468 1.00 95.62 101 THR A C 1
ATOM 807 O O . THR A 1 101 ? 1.389 3.436 13.443 1.00 95.62 101 THR A O 1
ATOM 810 N N . ILE A 1 102 ? -0.369 4.285 12.338 1.00 95.38 102 ILE A N 1
ATOM 811 C CA . ILE A 1 102 ? 0.191 4.007 11.001 1.00 95.38 102 ILE A CA 1
ATOM 812 C C . ILE A 1 102 ? 1.424 4.878 10.728 1.00 95.38 102 ILE A C 1
ATOM 814 O O . ILE A 1 102 ? 2.444 4.368 10.266 1.00 95.38 102 ILE A O 1
ATOM 818 N N . LEU A 1 103 ? 1.362 6.178 11.029 1.00 94.81 103 LEU A N 1
ATOM 819 C CA . LEU A 1 103 ? 2.495 7.098 10.867 1.00 94.81 103 LEU A CA 1
ATOM 820 C C . LEU A 1 103 ? 3.704 6.694 11.723 1.00 94.81 103 LEU A C 1
ATOM 822 O O . LEU A 1 103 ? 4.845 6.756 11.254 1.00 94.81 103 LEU A O 1
ATOM 826 N N . ASP A 1 104 ? 3.461 6.232 12.947 1.00 95.81 104 ASP A N 1
ATOM 827 C CA . ASP A 1 104 ? 4.505 5.716 13.832 1.00 95.81 104 ASP A CA 1
ATOM 828 C C . ASP A 1 104 ? 5.147 4.449 13.237 1.00 95.81 104 ASP A C 1
ATOM 830 O O . ASP A 1 104 ? 6.375 4.320 13.218 1.00 95.81 104 ASP A O 1
ATOM 834 N N . ALA A 1 105 ? 4.346 3.544 12.661 1.00 95.31 105 ALA A N 1
ATOM 835 C CA . ALA A 1 105 ? 4.847 2.357 11.965 1.00 95.31 105 ALA A CA 1
ATOM 836 C C . ALA A 1 105 ? 5.694 2.715 10.728 1.00 95.31 105 ALA A C 1
ATOM 838 O O . ALA A 1 105 ? 6.778 2.158 10.547 1.00 95.31 105 ALA A O 1
ATOM 839 N N . ILE A 1 106 ? 5.255 3.691 9.923 1.00 95.75 106 ILE A N 1
ATOM 840 C CA . ILE A 1 106 ? 6.019 4.218 8.777 1.00 95.75 106 ILE A CA 1
ATOM 841 C C . ILE A 1 106 ? 7.351 4.809 9.247 1.00 95.75 106 ILE A C 1
ATOM 843 O O . ILE A 1 106 ? 8.396 4.593 8.635 1.00 95.75 106 ILE A O 1
ATOM 847 N N . THR A 1 107 ? 7.336 5.556 10.345 1.00 95.06 107 THR A N 1
ATOM 848 C CA . THR A 1 107 ? 8.554 6.151 10.900 1.00 95.06 107 THR A CA 1
ATOM 849 C C . THR A 1 107 ? 9.534 5.071 11.349 1.00 95.06 107 THR A C 1
ATOM 851 O O . THR A 1 107 ? 10.732 5.186 11.103 1.00 95.06 107 THR A O 1
ATOM 854 N N . ASN A 1 108 ? 9.042 4.000 11.971 1.00 94.75 108 ASN A N 1
ATOM 855 C CA . ASN A 1 108 ? 9.887 2.905 12.436 1.00 94.75 108 ASN A CA 1
ATOM 856 C C . ASN A 1 108 ? 10.491 2.093 11.293 1.00 94.75 108 ASN A C 1
ATOM 858 O O . ASN A 1 108 ? 11.679 1.791 11.354 1.00 94.75 108 ASN A O 1
ATOM 862 N N . ILE A 1 109 ? 9.728 1.785 10.241 1.00 93.00 109 ILE A N 1
ATOM 863 C CA . ILE A 1 109 ? 10.288 1.050 9.103 1.00 93.00 109 ILE A CA 1
ATOM 864 C C . ILE A 1 109 ? 11.322 1.888 8.345 1.00 93.00 109 ILE A C 1
ATOM 866 O O . ILE A 1 109 ? 12.352 1.363 7.941 1.00 93.00 109 ILE A O 1
ATOM 870 N N . LYS A 1 110 ? 11.113 3.208 8.233 1.00 90.38 110 LYS A N 1
ATOM 871 C CA . LYS A 1 110 ? 12.070 4.118 7.587 1.00 90.38 110 LYS A CA 1
ATOM 872 C C . LYS A 1 110 ? 13.447 4.131 8.258 1.00 90.38 110 LYS A C 1
ATOM 874 O O . LYS A 1 110 ? 14.442 4.261 7.559 1.00 90.38 110 LYS A O 1
ATOM 879 N N . LYS A 1 111 ? 13.518 3.939 9.580 1.00 92.06 111 LYS A N 1
ATOM 880 C CA . LYS A 1 111 ? 14.785 3.815 10.332 1.00 92.06 111 LYS A CA 1
ATOM 881 C C . LYS A 1 111 ? 15.582 2.547 10.007 1.00 92.06 111 LYS A C 1
ATOM 883 O O . LYS A 1 111 ? 16.652 2.360 10.556 1.00 92.06 111 LYS A O 1
ATOM 888 N N . LEU A 1 112 ? 15.043 1.628 9.208 1.00 89.06 112 LEU A N 1
ATOM 889 C CA . LEU A 1 112 ? 15.776 0.437 8.773 1.00 89.06 112 LEU A CA 1
ATOM 890 C C . LEU A 1 112 ? 16.543 0.676 7.468 1.00 89.06 112 LEU A C 1
ATOM 892 O O . LEU A 1 112 ? 17.364 -0.152 7.089 1.00 89.06 112 LEU A O 1
ATOM 896 N N . PHE A 1 113 ? 16.267 1.789 6.785 1.00 79.69 113 PHE A N 1
ATOM 897 C CA . PHE A 1 113 ? 16.926 2.180 5.539 1.00 79.69 113 PHE A CA 1
ATOM 898 C C . PHE A 1 113 ? 18.069 3.188 5.756 1.00 79.69 113 PHE A C 1
ATOM 900 O O . PHE A 1 113 ? 18.824 3.447 4.820 1.00 79.69 113 PHE A O 1
ATOM 907 N N . PHE A 1 114 ? 18.188 3.753 6.964 1.00 62.12 114 PHE A N 1
ATOM 908 C CA . PHE A 1 114 ? 19.171 4.764 7.376 1.00 62.12 114 PHE A CA 1
ATOM 909 C C . PHE A 1 114 ? 19.723 4.422 8.757 1.00 62.12 114 PHE A C 1
ATOM 911 O O . PHE A 1 114 ? 20.922 4.685 8.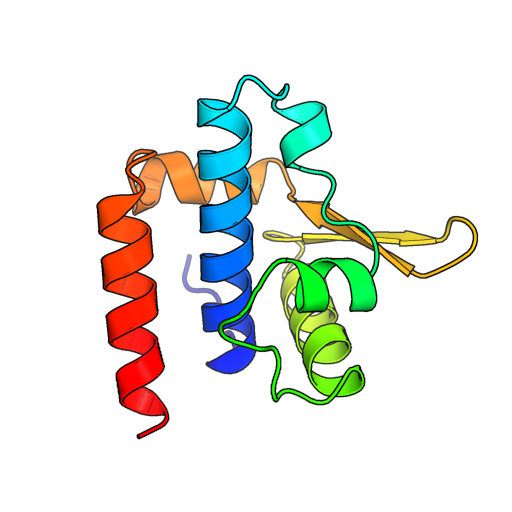991 1.00 62.12 114 PHE A O 1
#

Secondary structure (DSSP, 8-state):
------HHHHHHHHHHHHHHHHHHHTT--HHHHTEEE-HHHHHHH-GGGTTS-HHHHHHHHHHHHHTSSSEEEEESSSEEEEE-HHHHHHHHHHTTT-HHHHHHHHHHHHTT--

Radius of gyration: 13.12 Å; Cα contacts (8 Å, |Δi|>4): 122; chains: 1; bounding box: 36×28×35 Å

Organism: Enterococcus mundtii (NCBI:txid53346)